Protein AF-A0A0F8VZY8-F1 (afdb_monomer)

Nearest PDB structures (foldseek):
  9fvt-assembly1_D  TM=8.545E-01  e=1.189E-04  Ochrovirga pacifica
  7all-assembly1_AAA  TM=6.721E-01  e=5.198E-04  Bacteroides thetaiotaomicron VPI-5482
  7oza-assembly1_AAA  TM=7.646E-01  e=5.715E-03  Bacteroides thetaiotaomicron VPI-5482
  2j04-assembly2_C  TM=8.099E-01  e=6.909E-01  Saccharomyces cerevisiae
  2xvg-assembly1_A  TM=8.040E-01  e=1.634E+00  Cellvibrio japonicus

Solvent-accessible surface area (backbone atoms only — not comparable to full-atom values): 7535 Å² total; per-residue (Å²): 115,84,80,93,75,83,91,83,86,85,88,60,88,95,62,81,77,78,78,89,67,82,48,60,82,60,80,62,18,51,61,44,29,51,39,45,76,72,66,70,60,56,89,87,69,78,63,92,38,52,62,46,60,54,32,66,77,68,43,41,68,84,43,79,61,49,76,51,75,55,91,54,35,39,34,42,33,46,93,49,40,37,43,36,37,31,67,79,81,71,44,66,38,28,26,46,46,77,85,35,76,68,57,78,63,71,71,52,76,83,78,80,77,78,76,86,126

Structure (mmCIF, N/CA/C/O backbone):
data_AF-A0A0F8VZY8-F1
#
_entry.id   AF-A0A0F8VZY8-F1
#
loop_
_atom_site.group_PDB
_atom_site.id
_atom_site.type_symbol
_atom_site.label_atom_id
_atom_site.label_alt_id
_atom_site.label_comp_id
_atom_site.label_asym_id
_atom_site.label_entity_id
_atom_site.label_seq_id
_atom_site.pdbx_PDB_ins_code
_atom_site.Cartn_x
_atom_site.Cartn_y
_atom_site.Cartn_z
_atom_site.occupancy
_atom_site.B_iso_or_equiv
_atom_site.auth_seq_id
_atom_site.auth_comp_id
_atom_site.auth_asym_id
_atom_site.auth_atom_id
_atom_site.pdbx_PDB_model_num
ATOM 1 N N . MET A 1 1 ? -0.145 4.146 17.156 1.00 52.69 1 MET A N 1
ATOM 2 C CA . MET A 1 1 ? 0.428 2.900 16.583 1.00 52.69 1 MET A CA 1
ATOM 3 C C . MET A 1 1 ? 1.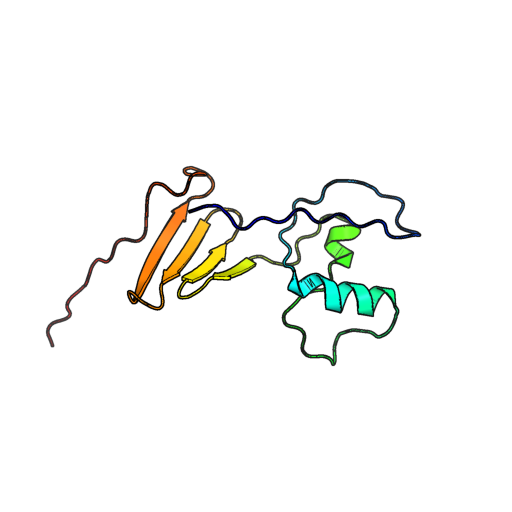390 3.327 15.472 1.00 52.69 1 MET A C 1
ATOM 5 O O . MET A 1 1 ? 1.105 4.325 14.832 1.00 52.69 1 MET A O 1
ATOM 9 N N . LYS A 1 2 ? 2.570 2.720 15.274 1.00 56.97 2 LYS A N 1
ATOM 10 C CA . LYS A 1 2 ? 3.543 3.269 14.300 1.00 56.97 2 LYS A CA 1
ATOM 11 C C . LYS A 1 2 ? 3.121 2.908 12.870 1.00 56.97 2 LYS A C 1
ATOM 13 O O . LYS A 1 2 ? 2.865 1.741 12.593 1.00 56.97 2 LYS A O 1
ATOM 18 N N . GLN A 1 3 ? 3.055 3.892 11.973 1.00 64.25 3 GLN A N 1
ATOM 19 C CA . GLN A 1 3 ? 2.779 3.674 10.550 1.00 64.25 3 GLN A CA 1
ATOM 20 C C . GLN A 1 3 ? 3.768 2.649 9.965 1.00 64.25 3 GLN A C 1
ATOM 22 O O . GLN A 1 3 ? 4.985 2.827 10.068 1.00 64.25 3 GLN A O 1
ATOM 27 N N . ILE A 1 4 ? 3.253 1.585 9.338 1.00 74.69 4 ILE A N 1
ATOM 28 C CA . ILE A 1 4 ? 4.074 0.593 8.635 1.00 74.69 4 ILE A CA 1
ATOM 29 C C . ILE A 1 4 ? 4.486 1.211 7.300 1.00 74.69 4 ILE A C 1
ATOM 31 O O . ILE A 1 4 ? 3.762 1.152 6.309 1.00 74.69 4 ILE A O 1
ATOM 35 N N . LYS A 1 5 ? 5.643 1.871 7.298 1.00 81.38 5 LYS A N 1
ATOM 36 C CA . LYS A 1 5 ? 6.232 2.485 6.111 1.00 81.38 5 LYS A CA 1
ATOM 37 C C . LYS A 1 5 ? 7.654 1.981 5.936 1.00 81.38 5 LYS A C 1
ATOM 39 O O . LYS A 1 5 ? 8.520 2.242 6.769 1.00 81.38 5 LYS A O 1
ATOM 44 N N . CYS A 1 6 ? 7.890 1.279 4.837 1.00 84.62 6 CYS A N 1
ATOM 45 C CA . CYS A 1 6 ? 9.209 0.781 4.476 1.00 84.62 6 CYS A CA 1
ATOM 46 C C . CYS A 1 6 ? 9.865 1.710 3.454 1.00 84.62 6 CYS A C 1
ATOM 48 O O . CYS A 1 6 ? 9.203 2.270 2.580 1.00 84.62 6 CYS A O 1
ATOM 50 N N . HIS A 1 7 ? 11.184 1.859 3.554 1.00 88.69 7 HIS A N 1
ATOM 51 C CA . HIS A 1 7 ? 11.961 2.505 2.506 1.00 88.69 7 HIS A CA 1
ATOM 52 C C . HIS A 1 7 ? 12.217 1.495 1.393 1.00 88.69 7 HIS A C 1
ATOM 54 O O . HIS A 1 7 ? 12.722 0.405 1.648 1.00 88.69 7 HIS A O 1
ATOM 60 N N . TRP A 1 8 ? 11.902 1.879 0.162 1.00 91.12 8 TRP A N 1
ATOM 61 C CA . TRP A 1 8 ? 12.228 1.106 -1.026 1.00 91.12 8 TRP A CA 1
ATOM 62 C C . TRP A 1 8 ? 13.096 1.953 -1.953 1.00 91.12 8 TRP A C 1
ATOM 64 O O . TRP A 1 8 ? 12.764 3.100 -2.258 1.00 91.12 8 TRP A O 1
ATOM 74 N N . LEU A 1 9 ? 14.235 1.395 -2.364 1.00 92.81 9 LEU A N 1
ATOM 75 C CA . LEU A 1 9 ? 15.152 2.003 -3.317 1.00 92.81 9 LEU A CA 1
ATOM 76 C C . LEU A 1 9 ? 15.442 0.990 -4.421 1.00 92.81 9 LEU A C 1
ATOM 78 O O . LEU A 1 9 ? 15.784 -0.157 -4.146 1.00 92.81 9 LEU A O 1
ATOM 82 N N . SER A 1 10 ? 15.344 1.434 -5.670 1.00 90.56 10 SER A N 1
ATOM 83 C CA . SER A 1 10 ? 15.641 0.620 -6.846 1.00 90.56 10 SER A CA 1
ATOM 84 C C . SER A 1 10 ? 16.571 1.373 -7.789 1.00 90.56 10 SER A C 1
ATOM 86 O O . SER A 1 10 ? 16.343 2.549 -8.079 1.00 90.56 10 SER A O 1
ATOM 88 N N . LYS A 1 11 ? 17.579 0.682 -8.322 1.00 91.31 11 LYS A N 1
ATOM 89 C CA . LYS A 1 11 ? 18.403 1.158 -9.437 1.00 91.31 11 LYS A CA 1
ATOM 90 C C . LYS A 1 11 ? 18.107 0.281 -10.646 1.00 91.31 11 LYS A C 1
ATOM 92 O O . LYS A 1 11 ? 18.397 -0.908 -10.615 1.00 91.31 11 LYS A O 1
ATOM 97 N N . ILE A 1 12 ? 17.534 0.872 -11.690 1.00 90.50 12 ILE A N 1
ATOM 98 C CA . ILE A 1 12 ? 17.111 0.150 -12.893 1.00 90.50 12 ILE A CA 1
ATOM 99 C C . ILE A 1 12 ? 17.940 0.668 -14.075 1.00 90.50 12 ILE A C 1
ATOM 101 O O . ILE A 1 12 ? 17.852 1.858 -14.389 1.00 90.50 12 ILE A O 1
ATOM 105 N N . PRO A 1 13 ? 18.777 -0.176 -14.707 1.00 89.25 13 PRO A N 1
ATOM 106 C CA . PRO A 1 13 ? 19.507 0.198 -15.915 1.00 89.25 13 PRO A CA 1
ATOM 107 C C . PRO A 1 13 ? 18.559 0.672 -17.024 1.00 89.25 13 PRO A C 1
ATOM 109 O O . PRO A 1 13 ? 17.473 0.125 -17.190 1.00 89.25 13 PRO A O 1
ATOM 112 N N . GLY A 1 14 ? 18.955 1.705 -17.769 1.00 87.12 14 GLY A N 1
ATOM 113 C CA . GLY A 1 14 ? 18.128 2.296 -18.829 1.00 87.12 14 GLY A CA 1
ATOM 114 C C . GLY A 1 14 ? 17.054 3.281 -18.348 1.00 87.12 14 GLY A C 1
ATOM 115 O O . GLY A 1 14 ? 16.400 3.909 -19.173 1.00 87.12 14 GLY A O 1
ATOM 116 N N . ILE A 1 15 ? 16.885 3.475 -17.034 1.00 87.38 15 ILE A N 1
ATOM 117 C CA . ILE A 1 15 ? 16.025 4.532 -16.484 1.00 87.38 15 ILE A CA 1
ATOM 118 C C . ILE A 1 15 ? 16.903 5.668 -15.973 1.00 87.38 15 ILE A C 1
ATOM 120 O O . ILE A 1 15 ? 17.459 5.614 -14.875 1.00 87.38 15 ILE A O 1
ATOM 124 N N . GLU A 1 16 ? 17.019 6.721 -16.778 1.00 79.69 16 GLU A N 1
ATOM 125 C CA . GLU A 1 16 ? 17.888 7.859 -16.461 1.00 79.69 16 GLU A CA 1
ATOM 126 C C . GLU A 1 16 ? 17.289 8.786 -15.397 1.00 79.69 16 GLU A C 1
ATOM 128 O O . GLU A 1 16 ? 18.010 9.386 -14.594 1.00 79.69 16 GLU A O 1
ATOM 133 N N . LYS A 1 17 ? 15.954 8.871 -15.341 1.00 80.69 17 LYS A N 1
ATOM 134 C CA . LYS A 1 17 ? 15.247 9.779 -14.435 1.00 80.69 17 LYS A CA 1
ATOM 135 C C . LYS A 1 17 ? 15.257 9.267 -12.996 1.00 80.69 17 LYS A C 1
ATOM 137 O O . LYS A 1 17 ? 14.351 8.566 -12.538 1.00 80.69 17 LYS A O 1
ATOM 142 N N . ARG A 1 18 ? 16.266 9.702 -12.250 1.00 86.50 18 ARG A N 1
ATOM 143 C CA . ARG A 1 18 ? 16.344 9.534 -10.795 1.00 86.50 18 ARG A CA 1
ATOM 144 C C . ARG A 1 18 ? 15.324 10.428 -10.089 1.00 86.50 18 ARG A C 1
ATOM 146 O O . ARG A 1 18 ? 14.898 11.454 -10.611 1.00 86.50 18 ARG A O 1
ATOM 153 N N . GLY A 1 19 ? 14.937 10.044 -8.879 1.00 90.62 19 GLY A N 1
ATOM 154 C CA . GLY A 1 19 ? 14.159 10.906 -7.995 1.00 90.62 19 GLY A CA 1
ATOM 155 C C . GLY A 1 19 ? 13.309 10.131 -7.004 1.00 90.62 19 GLY A C 1
ATOM 156 O O . GLY A 1 19 ? 13.119 8.924 -7.1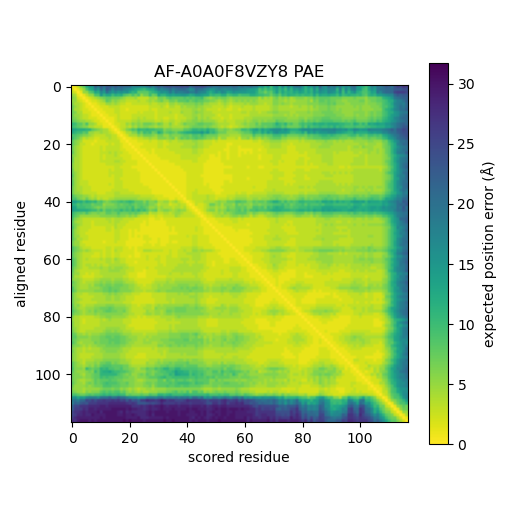30 1.00 90.62 19 GLY A O 1
ATOM 157 N N . LYS A 1 20 ? 12.776 10.859 -6.025 1.00 93.88 20 LYS A N 1
ATOM 158 C CA . LYS A 1 20 ? 11.786 10.331 -5.089 1.00 93.88 20 LYS A CA 1
ATOM 159 C C . LYS A 1 20 ? 10.440 10.175 -5.798 1.00 93.88 20 LYS A C 1
ATOM 161 O O . LYS A 1 20 ? 10.127 10.940 -6.711 1.00 93.88 20 LYS A O 1
ATOM 166 N N . ARG A 1 21 ? 9.672 9.176 -5.377 1.00 93.56 21 ARG A N 1
ATOM 167 C CA . ARG A 1 21 ? 8.285 8.956 -5.784 1.00 93.56 21 ARG A CA 1
ATOM 168 C C . ARG A 1 21 ? 7.386 9.124 -4.566 1.00 93.56 21 ARG A C 1
ATOM 170 O O . ARG A 1 21 ? 7.794 8.763 -3.456 1.00 93.56 21 ARG A O 1
ATOM 177 N N . LYS A 1 22 ? 6.240 9.770 -4.756 1.00 93.12 22 LYS A N 1
ATOM 178 C CA . LYS A 1 22 ? 5.231 10.007 -3.717 1.00 93.12 22 LYS A CA 1
ATOM 179 C C . LYS A 1 22 ? 4.054 9.045 -3.833 1.00 93.12 22 LYS A C 1
ATOM 181 O O . LYS A 1 22 ? 3.359 8.879 -2.835 1.00 93.12 22 LYS A O 1
ATOM 186 N N . ALA A 1 23 ? 3.853 8.430 -5.002 1.00 93.69 23 ALA A N 1
ATOM 187 C CA . ALA A 1 23 ? 2.772 7.478 -5.216 1.00 93.69 23 ALA A CA 1
ATOM 188 C C . ALA A 1 23 ? 2.789 6.350 -4.174 1.00 93.69 23 ALA A C 1
ATOM 190 O O . ALA A 1 23 ? 3.849 5.871 -3.756 1.00 93.69 23 ALA A O 1
ATOM 191 N N . TRP A 1 24 ? 1.595 5.922 -3.777 1.00 93.25 24 TRP A N 1
ATOM 192 C CA . TRP A 1 24 ? 1.408 4.837 -2.829 1.00 93.25 24 TRP A CA 1
ATOM 193 C C . TRP A 1 24 ? 1.679 3.485 -3.492 1.00 93.25 24 TRP A C 1
ATOM 195 O O . TRP A 1 24 ? 1.168 3.185 -4.572 1.00 93.25 24 TRP A O 1
ATOM 205 N N . VAL A 1 25 ? 2.507 2.676 -2.835 1.00 95.00 25 VAL A N 1
ATOM 206 C CA . VAL A 1 25 ? 2.972 1.374 -3.326 1.00 95.00 25 VAL A CA 1
ATOM 207 C C . VAL A 1 25 ? 2.977 0.365 -2.185 1.00 95.00 25 VAL A C 1
ATOM 209 O O . VAL A 1 25 ? 3.081 0.740 -1.013 1.00 95.00 25 VAL A O 1
ATOM 212 N N . GLN A 1 26 ? 2.893 -0.913 -2.526 1.00 95.12 26 GLN A N 1
ATOM 213 C CA . GLN A 1 26 ? 2.910 -2.030 -1.590 1.00 95.12 26 GLN A CA 1
ATOM 214 C C . GLN A 1 26 ? 4.054 -2.994 -1.920 1.00 95.12 26 GLN A C 1
ATOM 216 O O . GLN A 1 26 ? 4.569 -3.045 -3.034 1.00 95.12 26 GLN A O 1
ATOM 221 N N . ASN A 1 27 ? 4.458 -3.804 -0.945 1.00 94.44 27 ASN A N 1
ATOM 222 C CA . ASN A 1 27 ? 5.465 -4.850 -1.142 1.00 94.44 27 ASN A CA 1
ATOM 223 C C . ASN A 1 27 ? 5.054 -5.869 -2.223 1.00 94.44 27 ASN A C 1
ATOM 225 O O . ASN A 1 27 ? 5.908 -6.352 -2.964 1.00 94.44 27 ASN A O 1
ATOM 229 N N . ILE A 1 28 ? 3.755 -6.161 -2.338 1.00 95.44 28 ILE A N 1
ATOM 230 C CA . ILE A 1 28 ? 3.205 -7.089 -3.338 1.00 95.44 28 ILE A CA 1
ATOM 231 C C . ILE A 1 28 ? 3.342 -6.581 -4.782 1.00 95.44 28 ILE A C 1
ATOM 233 O O . ILE A 1 28 ? 3.286 -7.379 -5.712 1.00 95.44 28 ILE A O 1
ATOM 237 N N . ASP A 1 29 ? 3.592 -5.285 -4.980 1.00 96.19 29 ASP A N 1
ATOM 238 C CA . ASP A 1 29 ? 3.776 -4.679 -6.303 1.00 96.19 29 ASP A CA 1
ATOM 239 C C . ASP A 1 29 ? 5.152 -5.015 -6.919 1.00 96.19 29 ASP A C 1
ATOM 241 O O . ASP A 1 29 ? 5.372 -4.865 -8.124 1.00 96.19 29 ASP A O 1
ATOM 245 N N . ILE A 1 30 ? 6.107 -5.492 -6.110 1.00 95.38 30 ILE A N 1
ATOM 246 C CA . ILE A 1 30 ? 7.484 -5.764 -6.553 1.00 95.38 30 ILE A CA 1
ATOM 247 C C . ILE A 1 30 ? 7.521 -6.907 -7.573 1.00 95.38 30 ILE A C 1
ATOM 249 O O . ILE A 1 30 ? 8.142 -6.770 -8.626 1.00 95.38 30 ILE A O 1
ATOM 253 N N . VAL A 1 31 ? 6.848 -8.024 -7.287 1.00 96.12 31 VAL A N 1
ATOM 254 C CA . VAL A 1 31 ? 6.867 -9.223 -8.145 1.00 96.12 31 VAL A CA 1
ATOM 255 C C . VAL A 1 31 ? 6.311 -8.952 -9.551 1.00 96.12 31 VAL A C 1
ATOM 257 O O . VAL A 1 31 ? 7.052 -9.188 -10.510 1.00 96.12 31 VAL A O 1
ATOM 260 N N . PRO A 1 32 ? 5.084 -8.413 -9.732 1.00 96.94 32 PRO A N 1
ATOM 261 C CA . PRO A 1 32 ? 4.581 -8.101 -11.070 1.00 96.94 32 PRO A CA 1
ATOM 262 C C . PRO A 1 32 ? 5.471 -7.079 -11.792 1.00 96.94 32 PRO A C 1
ATOM 264 O O . PRO A 1 32 ? 5.681 -7.180 -12.997 1.00 96.94 32 PRO A O 1
ATOM 267 N N . THR A 1 33 ? 6.069 -6.129 -11.073 1.00 95.31 33 THR A N 1
ATOM 268 C CA . THR A 1 33 ? 7.010 -5.172 -11.675 1.00 95.31 33 THR A CA 1
ATOM 269 C C . THR A 1 33 ? 8.255 -5.858 -12.238 1.00 95.31 33 THR A C 1
ATOM 271 O O . THR A 1 33 ? 8.663 -5.563 -13.361 1.00 95.31 33 THR A O 1
ATOM 274 N N . LEU A 1 34 ? 8.871 -6.767 -11.476 1.00 95.25 34 LEU A N 1
ATOM 275 C CA . LEU A 1 34 ? 10.079 -7.474 -11.909 1.00 95.25 34 LEU A CA 1
ATOM 276 C C . LEU A 1 34 ? 9.810 -8.351 -13.133 1.00 95.25 34 LEU A C 1
ATOM 278 O O . LEU A 1 34 ? 10.566 -8.287 -14.100 1.00 95.25 34 LEU A O 1
ATOM 282 N N . LEU A 1 35 ? 8.719 -9.120 -13.119 1.00 95.19 35 LEU A N 1
ATOM 283 C CA . LEU A 1 35 ? 8.348 -9.978 -14.248 1.00 95.19 35 LEU A CA 1
ATOM 284 C C . LEU A 1 35 ? 8.091 -9.176 -15.526 1.00 95.19 35 LEU A C 1
ATOM 286 O O . LEU A 1 35 ? 8.486 -9.604 -16.611 1.00 95.19 35 LEU A O 1
ATOM 290 N N . ASP A 1 36 ? 7.486 -7.995 -15.404 1.00 93.62 36 ASP A N 1
ATOM 291 C CA . ASP A 1 36 ? 7.262 -7.117 -16.547 1.00 93.62 36 ASP A CA 1
ATOM 292 C C . ASP A 1 36 ? 8.567 -6.519 -17.102 1.00 93.62 36 ASP A C 1
ATOM 294 O O . ASP A 1 36 ? 8.741 -6.449 -18.317 1.00 93.62 36 ASP A O 1
ATOM 298 N N . TYR A 1 37 ? 9.536 -6.154 -16.250 1.00 92.75 37 TYR A N 1
ATOM 299 C CA . TYR A 1 37 ? 10.873 -5.758 -16.724 1.00 92.75 37 TYR A CA 1
ATOM 300 C C . TYR A 1 37 ? 11.629 -6.898 -17.415 1.00 92.75 37 TYR A C 1
ATOM 302 O O . TYR A 1 37 ? 12.422 -6.628 -18.314 1.00 92.75 37 TYR A O 1
ATOM 310 N N . LEU A 1 38 ? 11.380 -8.146 -17.015 1.00 93.38 38 LEU A N 1
ATOM 311 C CA . LEU A 1 38 ? 11.977 -9.337 -17.624 1.00 93.38 38 LEU A CA 1
ATOM 312 C C . LEU A 1 38 ? 11.260 -9.793 -18.908 1.00 93.38 38 LEU A C 1
ATOM 314 O O . LEU A 1 38 ? 11.745 -10.697 -19.580 1.00 93.38 38 LEU A O 1
ATOM 318 N N . GLY A 1 39 ? 10.131 -9.173 -19.267 1.00 93.50 39 GLY A N 1
ATOM 319 C CA . GLY A 1 39 ? 9.406 -9.463 -20.507 1.00 93.50 39 GLY A CA 1
ATOM 320 C C . GLY A 1 39 ? 8.442 -10.651 -20.441 1.00 93.50 39 GLY A C 1
ATOM 321 O O . GLY A 1 39 ? 7.940 -11.068 -21.481 1.00 93.50 39 GLY A O 1
ATOM 322 N N . PHE A 1 40 ? 8.135 -11.181 -19.252 1.00 90.94 40 PHE A N 1
ATOM 323 C CA . PHE A 1 40 ? 7.203 -12.313 -19.111 1.00 90.94 40 PHE A CA 1
ATOM 324 C C . PHE A 1 40 ? 5.729 -11.925 -19.306 1.00 90.94 40 PHE A C 1
ATOM 326 O O . PHE A 1 40 ? 4.890 -12.792 -19.545 1.00 90.94 40 PHE A O 1
ATOM 333 N N . GLY A 1 41 ? 5.401 -10.629 -19.223 1.00 85.25 41 GLY A N 1
ATOM 334 C CA . GLY A 1 41 ? 4.019 -10.152 -19.154 1.00 85.25 41 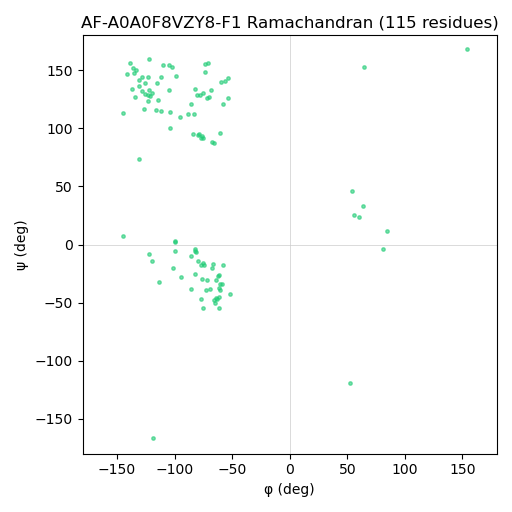GLY A CA 1
ATOM 335 C C . GLY A 1 41 ? 3.320 -10.611 -17.864 1.00 85.25 41 GLY A C 1
ATOM 336 O O . GLY A 1 41 ? 3.679 -11.613 -17.261 1.00 85.25 41 GLY A O 1
ATOM 337 N N . ILE A 1 42 ? 2.321 -9.862 -17.389 1.00 89.38 42 ILE A N 1
ATOM 338 C CA . ILE A 1 42 ? 1.744 -10.106 -16.045 1.00 89.38 42 ILE A CA 1
ATOM 339 C C . ILE A 1 42 ? 0.243 -10.400 -16.015 1.00 89.38 42 ILE A C 1
ATOM 341 O O . ILE A 1 42 ? -0.282 -10.783 -14.974 1.00 89.38 42 ILE A O 1
ATOM 345 N N . LYS A 1 43 ? -0.464 -10.249 -17.143 1.00 85.19 43 LYS A N 1
ATOM 346 C CA . LYS A 1 43 ? -1.939 -10.292 -17.183 1.00 85.19 43 LYS A CA 1
ATOM 347 C C . LYS A 1 43 ? -2.546 -11.634 -16.753 1.00 85.19 43 LYS A C 1
ATOM 349 O O . LYS A 1 43 ? -3.660 -11.642 -16.250 1.00 85.19 43 LYS A O 1
ATOM 354 N N . ASN A 1 44 ? -1.822 -12.740 -16.917 1.00 85.75 44 ASN A N 1
ATOM 355 C CA . ASN A 1 44 ? -2.369 -14.090 -16.734 1.00 85.75 44 ASN A CA 1
ATOM 356 C C . ASN A 1 44 ? -2.036 -14.721 -15.372 1.00 85.75 44 ASN A C 1
ATOM 358 O O . ASN A 1 44 ? -2.384 -15.873 -15.140 1.00 85.75 44 ASN A O 1
ATOM 362 N N . TYR A 1 45 ? -1.356 -13.995 -14.482 1.00 89.19 45 TYR A N 1
ATOM 363 C CA . TYR A 1 45 ? -0.836 -14.553 -13.228 1.00 89.19 45 TYR A CA 1
ATOM 364 C C . TYR A 1 45 ? -1.704 -14.256 -11.996 1.00 89.19 45 TYR A C 1
ATOM 366 O O . TYR A 1 45 ? -1.404 -14.762 -10.921 1.00 89.19 45 TYR A O 1
ATOM 374 N N . GLY A 1 46 ? -2.764 -13.449 -12.132 1.00 92.75 46 GLY A N 1
ATOM 375 C CA . GLY A 1 46 ? -3.695 -13.172 -11.031 1.00 92.75 46 GLY A CA 1
ATOM 376 C C . GLY A 1 46 ? -3.063 -12.444 -9.838 1.00 92.75 46 GLY A C 1
ATOM 377 O O . GLY A 1 46 ? -3.443 -12.699 -8.703 1.00 92.75 46 GLY A O 1
ATOM 378 N N . PHE A 1 47 ? -2.075 -11.574 -10.072 1.00 95.12 47 PHE A N 1
ATOM 379 C CA . PHE A 1 47 ? -1.460 -10.790 -9.000 1.00 95.12 47 PHE A CA 1
ATOM 380 C C . PHE A 1 47 ? -2.432 -9.747 -8.435 1.00 95.12 47 PHE A C 1
ATOM 382 O O . PHE A 1 47 ? -3.000 -8.962 -9.192 1.00 95.12 47 PHE A O 1
ATOM 389 N N . ASP A 1 48 ? -2.524 -9.673 -7.105 1.00 94.38 48 ASP A N 1
ATOM 390 C CA . ASP A 1 48 ? -3.192 -8.562 -6.409 1.00 94.38 48 ASP A CA 1
ATOM 391 C C . ASP A 1 48 ? -2.376 -7.260 -6.494 1.00 94.38 48 ASP A C 1
ATOM 393 O O . ASP A 1 48 ? -2.922 -6.157 -6.489 1.00 94.38 48 ASP A O 1
ATOM 397 N N . GLY A 1 49 ? -1.047 -7.393 -6.570 1.00 94.81 49 GLY A N 1
ATOM 398 C CA . GLY A 1 49 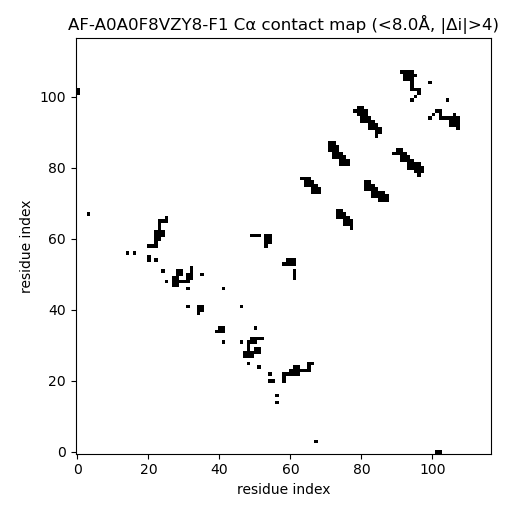? -0.126 -6.276 -6.747 1.00 94.81 49 GLY A CA 1
ATOM 399 C C . GLY A 1 49 ? -0.150 -5.717 -8.168 1.00 94.81 49 GLY A C 1
ATOM 400 O O . GLY A 1 49 ? -0.451 -6.412 -9.142 1.00 94.81 49 GLY A O 1
ATOM 401 N N . LYS A 1 50 ? 0.230 -4.449 -8.306 1.00 95.56 50 LYS A N 1
ATOM 402 C CA . LYS A 1 50 ? 0.251 -3.725 -9.579 1.00 95.56 50 LYS A CA 1
ATOM 403 C C . LYS A 1 50 ? 1.671 -3.438 -10.043 1.00 95.56 50 LYS A C 1
ATOM 405 O O . LYS A 1 50 ? 2.614 -3.335 -9.270 1.00 95.56 50 LYS A O 1
ATOM 410 N N . ASN A 1 51 ? 1.822 -3.278 -11.351 1.00 95.62 51 ASN A N 1
ATOM 411 C CA . ASN A 1 51 ? 3.101 -2.933 -11.953 1.00 95.62 51 ASN A CA 1
ATOM 412 C C . ASN A 1 51 ? 3.498 -1.484 -11.623 1.00 95.62 51 ASN A C 1
ATOM 414 O O . ASN A 1 51 ? 2.756 -0.546 -11.914 1.00 95.62 51 ASN A O 1
ATOM 418 N N . LEU A 1 52 ? 4.702 -1.300 -11.082 1.00 96.00 52 LEU A N 1
ATOM 419 C CA . LEU A 1 52 ? 5.252 -0.022 -10.633 1.00 96.00 52 LEU A CA 1
ATOM 420 C C . LEU A 1 52 ? 5.864 0.808 -11.760 1.00 96.00 52 LEU A C 1
ATOM 422 O O . LEU A 1 52 ? 6.284 1.936 -11.512 1.00 96.00 52 LEU A O 1
ATOM 426 N N . ARG A 1 53 ? 5.929 0.322 -13.002 1.00 93.81 53 ARG A N 1
ATOM 427 C CA . ARG A 1 53 ? 6.490 1.100 -14.123 1.00 93.81 53 ARG A CA 1
ATOM 428 C C . ARG A 1 53 ? 5.898 2.506 -14.284 1.00 93.81 53 ARG A C 1
ATOM 430 O O . ARG A 1 53 ? 6.694 3.428 -14.464 1.00 93.81 53 ARG A O 1
ATOM 437 N N . PRO A 1 54 ? 4.573 2.736 -14.171 1.00 94.62 54 PRO A N 1
ATOM 438 C CA . PRO A 1 54 ? 4.013 4.089 -14.228 1.00 94.62 54 PRO A CA 1
ATOM 439 C C . PRO A 1 54 ? 4.545 5.000 -13.109 1.00 94.62 54 PRO A C 1
ATOM 441 O O . PRO A 1 54 ? 4.883 6.163 -13.364 1.00 94.62 54 PRO A O 1
ATOM 444 N N . VAL A 1 55 ? 4.701 4.450 -11.898 1.00 95.38 55 VAL A N 1
ATOM 445 C CA . VAL A 1 55 ? 5.291 5.138 -10.739 1.00 95.38 55 VAL A CA 1
ATOM 446 C C . VAL A 1 55 ? 6.764 5.445 -11.008 1.00 95.38 55 VAL A C 1
ATOM 448 O O . VAL A 1 55 ? 7.205 6.586 -10.889 1.00 95.38 55 VAL A O 1
ATOM 451 N N . ILE A 1 56 ? 7.540 4.454 -11.441 1.00 93.81 56 ILE A N 1
ATOM 452 C CA . ILE A 1 56 ? 8.975 4.601 -11.705 1.00 93.81 56 ILE A CA 1
ATOM 453 C C . ILE A 1 56 ? 9.217 5.646 -12.802 1.00 93.81 56 ILE A C 1
ATOM 455 O O . ILE A 1 56 ? 10.060 6.523 -12.623 1.00 93.81 56 ILE A O 1
ATOM 459 N N . ALA A 1 57 ? 8.457 5.618 -13.897 1.00 91.38 57 ALA A N 1
ATOM 460 C CA . ALA A 1 57 ? 8.645 6.531 -15.023 1.00 91.38 57 ALA A CA 1
ATOM 461 C C . ALA A 1 57 ? 8.188 7.971 -14.724 1.00 91.38 57 ALA A C 1
ATO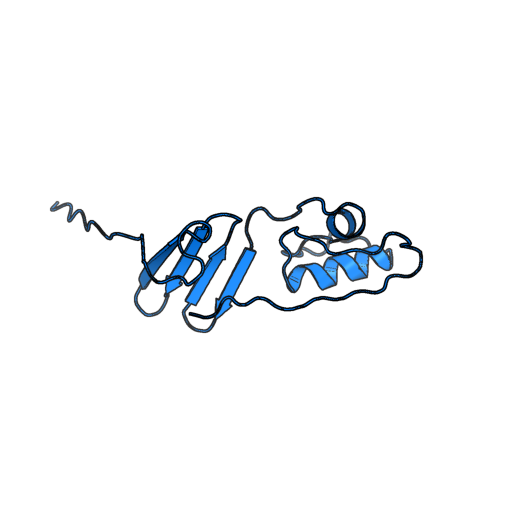M 463 O O . ALA A 1 57 ? 8.846 8.931 -15.133 1.00 91.38 57 ALA A O 1
ATOM 464 N N . SER A 1 58 ? 7.069 8.135 -14.010 1.00 92.25 58 SER A N 1
ATOM 465 C CA . SER A 1 58 ? 6.358 9.425 -13.961 1.00 92.25 58 SER A CA 1
ATOM 466 C C . SER A 1 58 ? 5.702 9.780 -12.626 1.00 92.25 58 SER A C 1
ATOM 468 O O . SER A 1 58 ? 5.010 10.787 -12.560 1.00 92.25 58 SER A O 1
ATOM 470 N N . ASP A 1 59 ? 5.924 8.998 -11.566 1.00 94.31 59 ASP A N 1
ATOM 471 C CA . ASP A 1 59 ? 5.228 9.131 -10.271 1.00 94.31 59 ASP A CA 1
ATOM 472 C C . ASP A 1 59 ? 3.698 9.052 -10.389 1.00 94.31 59 ASP A C 1
ATOM 474 O O . ASP A 1 59 ? 2.960 9.584 -9.565 1.00 94.31 59 ASP A O 1
ATOM 478 N N . LYS A 1 60 ? 3.209 8.381 -11.438 1.00 95.44 60 LYS A N 1
ATOM 479 C CA . LYS A 1 60 ? 1.780 8.185 -11.658 1.00 95.44 60 LYS A CA 1
ATOM 480 C C . LYS A 1 60 ? 1.244 7.192 -10.632 1.00 95.44 60 LYS A C 1
ATOM 482 O O . LYS A 1 60 ? 1.755 6.076 -10.555 1.00 95.44 60 LYS A O 1
ATOM 487 N N . SER A 1 61 ? 0.198 7.585 -9.904 1.00 94.75 61 SER A N 1
ATOM 488 C CA . SER A 1 61 ? -0.470 6.697 -8.953 1.00 94.75 61 SER A CA 1
ATOM 489 C C . SER A 1 61 ? -1.026 5.453 -9.645 1.00 94.75 61 SER A C 1
ATOM 491 O O . SER A 1 61 ? -1.558 5.521 -10.757 1.00 94.75 61 SER A O 1
ATOM 493 N N . ILE A 1 62 ? -0.886 4.315 -8.971 1.00 95.50 62 ILE A N 1
ATOM 494 C CA . ILE A 1 62 ? -1.458 3.028 -9.380 1.00 95.50 62 ILE A CA 1
ATOM 495 C C . ILE A 1 62 ? -2.432 2.478 -8.333 1.00 95.50 62 ILE A C 1
ATOM 497 O O . ILE A 1 62 ? -3.190 1.561 -8.640 1.00 95.50 62 ILE A O 1
ATOM 501 N N . ASN A 1 63 ? -2.430 3.036 -7.121 1.00 94.06 63 ASN A N 1
ATOM 502 C CA . ASN A 1 63 ? -3.232 2.603 -5.986 1.00 94.06 63 ASN A CA 1
ATOM 503 C C . ASN A 1 63 ? -3.869 3.821 -5.319 1.00 94.06 63 ASN A C 1
ATOM 505 O O . ASN A 1 63 ? -3.160 4.746 -4.930 1.00 94.06 63 ASN A O 1
ATOM 509 N N . ASP 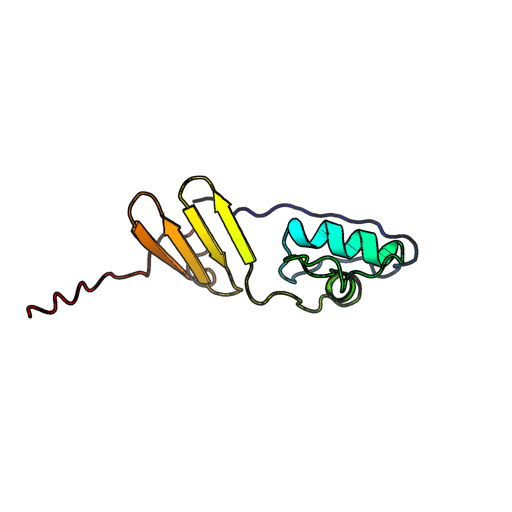A 1 64 ? -5.188 3.786 -5.147 1.00 92.75 64 ASP A N 1
ATOM 510 C CA . ASP A 1 64 ? -5.917 4.783 -4.350 1.00 92.75 64 ASP A CA 1
ATOM 511 C C . ASP A 1 64 ? -5.863 4.447 -2.852 1.00 92.75 64 ASP A C 1
ATOM 513 O O . ASP A 1 64 ? -5.954 5.325 -1.996 1.00 92.75 64 ASP A O 1
ATOM 517 N N . TYR A 1 65 ? -5.673 3.159 -2.549 1.00 93.88 65 TYR A N 1
ATOM 518 C CA . TYR A 1 65 ? -5.610 2.607 -1.205 1.00 93.88 65 TYR A CA 1
ATOM 519 C C . TYR A 1 65 ? -4.447 1.629 -1.075 1.00 93.88 65 TYR A C 1
ATOM 521 O O . TYR A 1 65 ? -4.130 0.910 -2.024 1.00 93.88 65 TYR A O 1
ATOM 529 N N . VAL A 1 66 ? -3.856 1.555 0.117 1.00 94.19 66 VAL A N 1
ATOM 530 C CA . VAL A 1 66 ? -2.893 0.507 0.479 1.00 94.19 66 VAL A CA 1
ATOM 531 C C . VAL A 1 66 ? -3.340 -0.240 1.714 1.00 94.19 66 VAL A C 1
ATOM 533 O O . VAL A 1 66 ? -3.857 0.348 2.663 1.00 94.19 66 VAL A O 1
ATOM 536 N N . PHE A 1 67 ? -3.055 -1.534 1.728 1.00 94.56 67 PHE A N 1
ATOM 537 C CA . PHE A 1 67 ? -3.490 -2.440 2.777 1.00 94.56 67 PHE A CA 1
ATOM 538 C C . PHE A 1 67 ? -2.307 -2.925 3.606 1.00 94.56 67 PHE A C 1
ATOM 540 O O . PHE A 1 67 ? -1.216 -3.164 3.079 1.00 94.56 67 PHE A O 1
ATOM 547 N N . SER A 1 68 ? -2.530 -3.105 4.906 1.00 93.00 68 SER A N 1
ATOM 548 C CA . SER A 1 68 ? -1.583 -3.806 5.768 1.00 93.00 68 SER A CA 1
ATOM 549 C C . SER A 1 68 ? -2.297 -4.677 6.793 1.00 93.00 68 SER A C 1
ATOM 551 O O . SER A 1 68 ? -3.404 -4.372 7.244 1.00 93.00 68 SER A O 1
ATOM 553 N N . LEU A 1 69 ? -1.661 -5.798 7.116 1.00 92.44 69 LEU A N 1
ATOM 554 C CA . LEU A 1 69 ? -2.169 -6.802 8.035 1.00 92.44 69 LEU A CA 1
ATOM 555 C C . LEU A 1 69 ? -1.112 -7.029 9.114 1.00 92.44 69 LEU A C 1
ATOM 557 O O . LEU A 1 69 ? 0.053 -7.265 8.792 1.00 92.44 69 LEU A O 1
ATOM 561 N N . GLN A 1 70 ? -1.519 -6.970 10.378 1.00 90.94 70 GLN A N 1
ATOM 562 C CA . GLN A 1 70 ? -0.657 -7.273 11.515 1.00 90.94 70 GLN A CA 1
ATOM 563 C C . GLN A 1 70 ? -1.494 -7.945 12.601 1.00 90.94 70 GLN A C 1
ATOM 565 O O . GLN A 1 70 ? -2.367 -7.308 13.179 1.00 90.94 70 GLN A O 1
ATOM 570 N N . ASP A 1 71 ? -1.224 -9.222 12.871 1.00 93.81 71 ASP A N 1
ATOM 571 C CA . ASP A 1 71 ? -1.983 -10.030 13.834 1.00 93.81 71 ASP A CA 1
ATOM 572 C C . ASP A 1 71 ? -3.506 -9.983 13.561 1.00 93.81 71 ASP A C 1
ATOM 574 O O . ASP A 1 71 ? -3.944 -10.332 12.455 1.00 93.81 71 ASP A O 1
ATOM 578 N N . THR A 1 72 ? -4.323 -9.503 14.502 1.00 94.75 72 THR A N 1
ATOM 579 C CA . THR A 1 72 ? -5.772 -9.318 14.324 1.00 94.75 72 THR A CA 1
ATOM 580 C C . THR A 1 72 ? -6.132 -8.05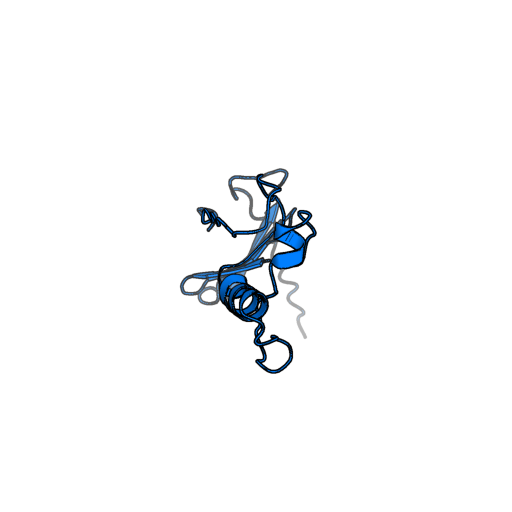5 13.546 1.00 94.75 72 THR A C 1
ATOM 582 O O . THR A 1 72 ? -7.260 -7.931 13.065 1.00 94.75 72 THR A O 1
ATOM 585 N N . LEU A 1 73 ? -5.190 -7.129 13.373 1.00 94.31 73 LEU A N 1
ATOM 586 C CA . LEU A 1 73 ? -5.430 -5.836 12.750 1.00 94.31 73 LEU A CA 1
ATOM 587 C C . LEU A 1 73 ? -5.401 -5.946 11.226 1.00 94.31 73 LEU A C 1
ATOM 589 O O . LEU A 1 73 ? -4.504 -6.541 10.615 1.00 94.31 73 LEU A O 1
ATOM 593 N N . ARG A 1 74 ? -6.395 -5.334 10.596 1.00 95.25 74 ARG A N 1
ATOM 594 C CA . ARG A 1 74 ? -6.475 -5.075 9.160 1.00 95.25 74 ARG A CA 1
ATOM 595 C C . ARG A 1 74 ? -6.557 -3.575 8.991 1.00 95.25 74 ARG A C 1
ATOM 597 O O . ARG A 1 74 ? -7.365 -2.942 9.657 1.00 95.25 74 ARG A O 1
ATOM 604 N N . SER A 1 75 ? -5.740 -2.993 8.129 1.00 94.75 75 SER A N 1
ATOM 605 C CA . SER A 1 75 ? -5.839 -1.563 7.858 1.00 94.75 75 SER A CA 1
ATOM 606 C C . SER A 1 75 ? -5.805 -1.259 6.379 1.00 94.75 75 SER A C 1
ATOM 608 O O . SER A 1 75 ? -5.178 -1.977 5.596 1.00 94.75 75 SER A O 1
ATOM 610 N N . THR A 1 76 ? -6.470 -0.168 6.029 1.00 95.19 76 THR A N 1
ATOM 611 C CA . THR A 1 76 ? -6.367 0.473 4.728 1.00 95.19 76 THR A CA 1
ATOM 612 C C . THR A 1 76 ? -6.060 1.951 4.921 1.00 95.19 76 THR A C 1
ATOM 614 O O . THR A 1 76 ? -6.512 2.568 5.888 1.00 95.19 76 THR A O 1
ATOM 617 N N . ASN A 1 77 ? -5.251 2.508 4.028 1.00 93.12 77 ASN A N 1
ATOM 618 C CA . ASN A 1 77 ? -4.865 3.912 4.050 1.00 93.12 77 ASN A CA 1
ATOM 619 C C . ASN A 1 77 ? -5.069 4.508 2.666 1.00 93.12 77 ASN A C 1
ATOM 621 O O . ASN A 1 77 ? -4.727 3.863 1.674 1.00 93.12 77 ASN A O 1
ATOM 625 N N . ASN A 1 78 ? -5.539 5.746 2.621 1.00 90.94 78 ASN A N 1
ATOM 626 C CA . ASN A 1 78 ? -5.382 6.617 1.461 1.00 90.94 78 ASN A CA 1
ATOM 627 C C . ASN A 1 78 ? -4.567 7.857 1.864 1.00 90.94 78 ASN A C 1
ATOM 629 O O . ASN A 1 78 ? -3.935 7.884 2.922 1.00 90.94 78 ASN A O 1
ATOM 633 N N . GLU A 1 79 ? -4.560 8.888 1.021 1.00 87.38 79 GLU A N 1
ATOM 634 C CA . GLU A 1 79 ? -3.820 10.125 1.296 1.00 87.38 79 GLU A CA 1
ATOM 635 C C . GLU A 1 79 ? -4.279 10.860 2.561 1.00 87.38 79 GLU A C 1
ATOM 637 O O . GLU A 1 79 ? -3.485 11.583 3.156 1.00 87.38 79 GLU A O 1
ATOM 642 N N . GLN A 1 80 ? -5.535 10.684 2.968 1.00 90.94 80 GLN A N 1
ATOM 643 C CA . GLN A 1 80 ? -6.176 11.509 3.990 1.00 90.94 80 GLN A CA 1
ATOM 644 C C . GLN A 1 80 ? -6.506 10.738 5.262 1.00 90.94 80 GLN A C 1
ATOM 646 O O . GLN A 1 80 ? -6.485 11.311 6.341 1.00 90.94 80 GLN A O 1
ATOM 651 N N . HIS A 1 81 ? -6.820 9.453 5.151 1.00 93.00 81 HIS A N 1
ATOM 652 C CA . HIS A 1 81 ? -7.396 8.680 6.234 1.00 93.00 81 HIS A CA 1
ATOM 653 C C . HIS A 1 81 ? -6.748 7.312 6.352 1.00 93.00 81 HIS A C 1
ATOM 655 O O . HIS A 1 81 ? -6.318 6.695 5.369 1.00 93.00 81 HIS A O 1
ATOM 661 N N . LYS A 1 82 ? -6.763 6.810 7.580 1.00 93.88 82 LYS A N 1
ATOM 662 C CA . LYS A 1 82 ? -6.423 5.436 7.915 1.00 93.88 82 LYS A CA 1
ATOM 663 C C . LYS A 1 82 ? -7.589 4.795 8.639 1.00 93.88 82 LYS A C 1
ATOM 665 O O . LYS A 1 82 ? -7.997 5.272 9.694 1.00 93.88 82 LYS A O 1
ATOM 670 N N . LEU A 1 83 ? -8.072 3.688 8.092 1.00 94.94 83 LEU A N 1
ATOM 671 C CA . LEU A 1 83 ? -9.052 2.831 8.740 1.00 94.94 83 LEU A CA 1
ATOM 672 C C . LEU A 1 83 ? -8.347 1.576 9.242 1.00 94.94 83 LEU A C 1
ATOM 674 O O . LEU A 1 83 ? -7.595 0.939 8.502 1.00 94.94 83 LEU A O 1
ATOM 678 N N . ILE A 1 84 ? -8.612 1.209 10.488 1.00 94.88 84 ILE A N 1
ATOM 679 C CA . ILE A 1 84 ? -8.156 -0.028 11.110 1.00 94.88 84 ILE A CA 1
ATOM 680 C C . ILE A 1 84 ? -9.388 -0.797 11.573 1.00 94.88 84 ILE A C 1
ATOM 682 O O . ILE A 1 84 ? -10.273 -0.232 12.204 1.00 94.88 84 ILE A O 1
ATOM 686 N N . TYR A 1 85 ? -9.425 -2.085 11.275 1.00 95.56 85 TYR A N 1
ATOM 687 C CA . TYR A 1 85 ? -10.353 -3.050 11.833 1.00 95.56 85 TYR A CA 1
ATOM 688 C C . TYR A 1 85 ? -9.570 -4.058 12.667 1.00 95.56 85 TYR A C 1
ATOM 690 O O . TYR A 1 85 ? -8.640 -4.694 12.163 1.00 95.56 85 TYR A O 1
ATOM 698 N N . ASP A 1 86 ? -9.941 -4.211 13.931 1.00 95.06 86 ASP A N 1
ATOM 699 C CA . ASP A 1 86 ? -9.397 -5.246 14.799 1.00 95.06 86 ASP A CA 1
ATOM 700 C C . ASP A 1 86 ? -10.326 -6.460 14.798 1.00 95.06 86 ASP A C 1
ATOM 702 O O . ASP A 1 86 ? -11.422 -6.432 15.356 1.00 95.06 86 ASP A O 1
ATOM 706 N N . ASN A 1 87 ? -9.879 -7.557 14.188 1.00 93.75 87 ASN A N 1
ATOM 707 C CA . ASN A 1 87 ? -10.660 -8.785 14.112 1.00 93.75 87 ASN A CA 1
ATOM 708 C C . ASN A 1 87 ? -10.852 -9.468 15.480 1.00 93.75 87 ASN A C 1
ATOM 710 O O . ASN A 1 87 ? -11.775 -10.274 15.611 1.00 93.75 87 ASN A O 1
ATOM 714 N N . GLY A 1 88 ? -10.002 -9.166 16.468 1.00 94.31 88 GLY A N 1
ATOM 715 C CA . GLY A 1 88 ? -10.089 -9.696 17.828 1.00 94.31 88 GLY A CA 1
ATOM 716 C C . GLY A 1 88 ? -11.205 -9.022 18.620 1.00 94.31 88 GLY A C 1
ATOM 717 O O . GLY A 1 88 ? -12.106 -9.697 19.109 1.00 94.31 88 GLY A O 1
ATOM 718 N N . SER A 1 89 ? -11.189 -7.688 18.691 1.00 93.38 89 SER A N 1
ATOM 719 C CA . SER A 1 89 ? -12.224 -6.913 19.396 1.00 93.38 89 SER A CA 1
ATOM 720 C C . SER A 1 89 ? -13.463 -6.582 18.557 1.00 93.38 89 SER A C 1
ATOM 722 O O . SER A 1 89 ? -14.448 -6.094 19.107 1.00 93.38 89 SER A O 1
ATOM 724 N N . LYS A 1 90 ? -13.428 -6.830 17.241 1.00 93.88 90 LYS A N 1
ATOM 725 C CA . LYS A 1 90 ? -14.473 -6.469 16.262 1.00 93.88 90 LYS A CA 1
ATOM 726 C C . LYS A 1 90 ? -14.748 -4.964 16.172 1.00 93.88 90 LYS A C 1
ATOM 728 O O . LYS A 1 90 ? -15.821 -4.558 15.730 1.00 93.88 90 LYS A O 1
ATOM 733 N N . LYS A 1 91 ? -13.776 -4.131 16.552 1.00 93.38 91 LYS A N 1
ATOM 734 C CA . LYS A 1 91 ? -13.890 -2.668 16.537 1.00 93.38 91 LYS A CA 1
ATOM 735 C C . LYS A 1 91 ? -13.172 -2.055 15.343 1.00 93.38 91 LYS A C 1
ATOM 737 O O . LYS A 1 91 ? -12.186 -2.595 14.841 1.00 93.38 91 LYS A O 1
ATOM 742 N N . PHE A 1 92 ? -13.660 -0.892 14.932 1.00 94.62 92 PHE A N 1
ATOM 743 C CA . PHE A 1 92 ? -12.993 -0.042 13.958 1.00 94.62 92 PHE A CA 1
ATOM 744 C C . PHE A 1 92 ? -12.341 1.161 14.636 1.00 94.62 92 PHE A C 1
ATOM 746 O O . PHE A 1 92 ? -12.769 1.627 15.697 1.00 94.62 92 PHE A O 1
ATOM 753 N N . SER A 1 93 ? -11.312 1.682 13.984 1.00 94.06 93 SER A N 1
ATOM 754 C CA . SER A 1 93 ? -10.691 2.957 14.308 1.00 94.06 93 SER A CA 1
ATOM 755 C C . SER A 1 93 ? -10.403 3.719 13.025 1.00 94.06 93 SER A C 1
ATOM 757 O O . SER A 1 93 ? -9.876 3.142 12.074 1.00 94.06 93 SER A O 1
ATOM 759 N N . LEU A 1 94 ? -10.748 5.001 12.996 1.00 94.94 94 LEU A N 1
ATOM 760 C CA . LEU A 1 94 ? -10.573 5.886 11.852 1.00 94.94 94 LEU A CA 1
ATOM 761 C C . LEU A 1 94 ? -9.729 7.078 12.288 1.00 94.94 94 LEU A C 1
ATOM 763 O O . LEU A 1 94 ? -10.052 7.723 13.278 1.00 94.94 94 LEU A O 1
ATOM 767 N N . PHE A 1 95 ? -8.673 7.375 11.544 1.00 93.00 95 PHE A N 1
ATOM 768 C CA . PHE A 1 95 ? -7.766 8.483 11.829 1.00 93.00 95 PHE A CA 1
ATOM 769 C C . PHE A 1 95 ? -7.648 9.387 10.603 1.00 93.00 95 PHE A C 1
ATOM 771 O O 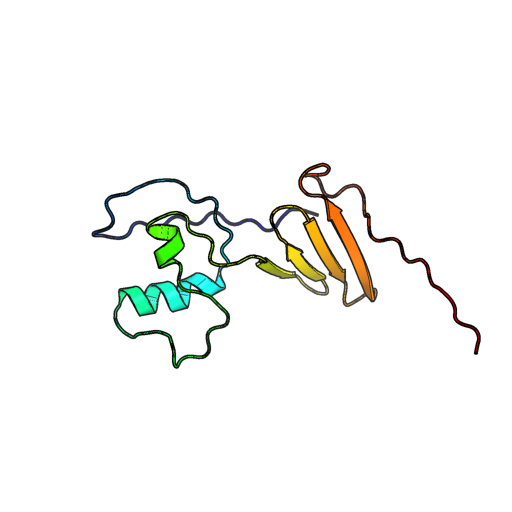. PHE A 1 95 ? -7.536 8.884 9.481 1.00 93.00 95 PHE A O 1
ATOM 778 N N . ASP A 1 96 ? -7.635 10.702 10.820 1.00 93.12 96 ASP A N 1
ATOM 779 C CA . ASP A 1 96 ? -7.312 11.711 9.805 1.00 93.12 96 ASP A CA 1
ATOM 780 C C . ASP A 1 96 ? -5.794 11.957 9.799 1.00 93.12 96 ASP A C 1
ATOM 782 O O . ASP A 1 96 ? -5.226 12.504 10.740 1.00 93.12 96 ASP A O 1
ATOM 786 N N . LEU A 1 97 ? -5.120 11.559 8.724 1.00 89.56 97 LEU A N 1
ATOM 787 C CA . LEU A 1 97 ? -3.670 11.665 8.561 1.00 89.56 97 LEU A CA 1
ATOM 788 C C . LEU A 1 97 ? -3.196 13.085 8.210 1.00 89.56 97 LEU A C 1
ATOM 790 O O . LEU A 1 97 ? -2.002 13.377 8.350 1.00 89.56 97 LEU A O 1
ATOM 794 N N . ASN A 1 98 ? -4.089 13.965 7.748 1.00 89.06 98 ASN A N 1
ATOM 795 C CA . ASN A 1 98 ? -3.752 15.357 7.448 1.00 89.06 98 ASN A CA 1
ATOM 796 C C . ASN A 1 98 ? -3.653 16.176 8.732 1.00 89.06 98 ASN A C 1
ATOM 798 O O . ASN A 1 98 ? -2.670 16.901 8.926 1.00 89.06 98 ASN A O 1
ATOM 802 N N . ASN A 1 99 ? -4.652 16.022 9.602 1.00 87.19 99 ASN A N 1
ATOM 803 C CA . ASN A 1 99 ? -4.781 16.798 10.833 1.00 87.19 99 ASN A CA 1
ATOM 804 C C . ASN A 1 99 ? -4.165 16.089 12.050 1.00 87.19 99 ASN A C 1
ATOM 806 O O . ASN A 1 99 ? -3.641 16.755 12.943 1.00 87.19 99 ASN A O 1
ATOM 810 N N . ASP A 1 100 ? -4.121 14.754 12.053 1.00 86.94 100 ASP A N 1
ATOM 811 C CA . ASP A 1 100 ? -3.579 13.942 13.143 1.00 86.94 100 ASP A CA 1
ATOM 812 C C . ASP A 1 100 ? -2.594 12.871 12.642 1.00 86.94 100 ASP A C 1
ATOM 814 O O . ASP A 1 100 ? -2.816 11.659 12.658 1.00 86.94 100 ASP A O 1
ATOM 818 N N . LYS A 1 101 ? -1.401 13.336 12.262 1.00 83.44 101 LYS A N 1
ATOM 819 C CA . LYS A 1 101 ? -0.289 12.476 11.814 1.00 83.44 101 LYS A CA 1
ATOM 820 C C . LYS A 1 101 ? 0.157 11.429 12.839 1.00 83.44 101 LYS A C 1
ATOM 822 O O . LYS A 1 101 ? 0.899 10.517 12.477 1.00 83.44 101 LYS A O 1
ATOM 827 N N . ASN A 1 102 ? -0.203 11.601 14.110 1.00 85.25 102 ASN A N 1
ATOM 828 C CA . ASN A 1 102 ? 0.207 10.708 15.188 1.00 85.25 102 ASN A CA 1
ATOM 829 C C . ASN A 1 102 ? -0.881 9.698 15.571 1.00 85.25 102 ASN A C 1
ATOM 831 O O . ASN A 1 102 ? -0.628 8.899 16.476 1.00 85.25 102 ASN A O 1
ATOM 835 N N . GLU A 1 103 ? -2.029 9.700 14.882 1.00 87.69 103 GLU A N 1
ATOM 836 C CA . GLU A 1 103 ? -3.121 8.740 15.087 1.00 87.69 103 GLU A CA 1
ATOM 837 C C . GLU A 1 103 ? -3.562 8.694 16.568 1.00 87.69 103 GLU A C 1
ATOM 839 O O . GLU A 1 103 ? -3.649 7.626 17.181 1.00 87.69 103 GLU A O 1
ATOM 844 N N . LYS A 1 104 ? -3.733 9.871 17.177 1.00 86.81 104 LYS A N 1
ATOM 845 C CA . LYS A 1 104 ? -4.141 10.073 18.572 1.00 86.81 104 LYS A CA 1
ATOM 846 C C . LYS A 1 104 ? -5.656 10.069 18.746 1.00 86.81 104 LYS A C 1
ATOM 848 O O . LYS A 1 104 ? -6.132 9.559 19.758 1.00 86.81 104 LYS A O 1
ATOM 853 N N . GLU A 1 105 ? -6.394 10.643 17.804 1.00 89.94 105 GLU A N 1
ATOM 854 C CA . GLU A 1 105 ? -7.844 10.797 17.884 1.00 89.94 105 GLU A CA 1
ATOM 855 C C . GLU A 1 105 ? -8.540 9.782 16.976 1.00 89.94 105 GLU A C 1
ATOM 857 O O . GLU A 1 105 ? -8.419 9.822 15.754 1.00 89.94 105 GLU A O 1
ATOM 862 N N . ASN A 1 106 ? -9.277 8.850 17.584 1.00 91.69 106 ASN A N 1
ATOM 863 C CA . ASN A 1 106 ? -10.115 7.924 16.836 1.00 91.69 106 ASN A CA 1
ATOM 864 C C . ASN A 1 106 ? -11.454 8.597 16.504 1.00 91.69 106 ASN A C 1
ATOM 866 O O . ASN A 1 106 ? -12.277 8.807 17.389 1.00 91.69 106 ASN A O 1
ATOM 870 N N . LEU A 1 107 ? -11.677 8.864 15.221 1.00 91.94 107 LEU A N 1
ATOM 871 C CA . LEU A 1 107 ? -12.889 9.474 14.670 1.00 91.94 107 LEU A CA 1
ATOM 872 C C . LEU A 1 107 ? -14.026 8.464 14.448 1.00 91.94 107 LEU A C 1
ATOM 874 O O . LEU A 1 107 ? -15.125 8.839 14.040 1.00 91.94 107 LEU A O 1
ATOM 878 N N . TYR A 1 108 ? -13.774 7.171 14.665 1.00 89.06 108 TYR A N 1
ATOM 879 C CA . TYR A 1 108 ? -14.789 6.139 14.501 1.00 89.06 108 TYR A CA 1
ATOM 880 C C . TYR A 1 108 ? -15.704 6.094 15.732 1.00 89.06 108 TYR A C 1
ATOM 882 O O . TYR A 1 108 ? -15.408 5.406 16.711 1.00 89.06 108 TYR A O 1
ATOM 890 N N . ASN A 1 109 ? -16.830 6.809 15.672 1.00 78.62 109 ASN A N 1
ATOM 891 C CA . ASN A 1 109 ? -17.880 6.727 16.685 1.00 78.62 109 ASN A CA 1
ATOM 892 C C . ASN A 1 109 ? -18.851 5.579 16.375 1.00 78.62 109 ASN A C 1
ATOM 894 O O . ASN A 1 109 ? -19.510 5.560 15.336 1.00 78.62 109 ASN A O 1
ATOM 898 N N . PHE A 1 110 ? -18.958 4.633 17.309 1.00 58.28 110 PHE A N 1
ATOM 899 C CA . PHE A 1 110 ? -20.056 3.669 17.366 1.00 58.28 110 PHE A CA 1
ATOM 900 C C . PHE A 1 110 ? -21.2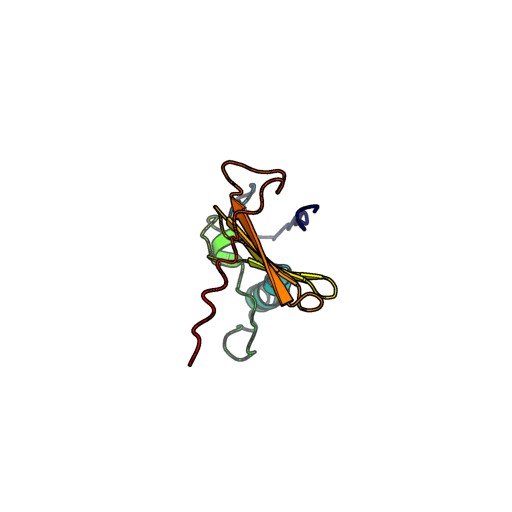73 4.378 17.979 1.00 58.28 110 PHE A C 1
ATOM 902 O O . PHE A 1 110 ? -21.399 4.443 19.197 1.00 58.28 110 PHE A O 1
ATOM 909 N N . GLU A 1 111 ? -22.176 4.913 17.158 1.00 52.59 111 GLU A N 1
ATOM 910 C CA . GLU A 1 111 ? -23.567 5.033 17.599 1.00 52.59 111 GLU A CA 1
ATOM 911 C C . GLU A 1 111 ? -24.232 3.688 17.327 1.00 52.59 111 GLU A C 1
ATOM 913 O O . GLU A 1 111 ? -24.647 3.377 16.209 1.00 52.59 111 GLU A O 1
ATOM 918 N N . GLU A 1 112 ? -24.264 2.849 18.356 1.00 46.75 112 GLU A N 1
ATOM 919 C CA . GLU A 1 112 ? -25.054 1.629 18.369 1.00 46.75 112 GLU A CA 1
ATOM 920 C C . GLU A 1 112 ? -26.532 2.046 18.337 1.00 46.75 112 GLU A C 1
ATOM 922 O O . GLU A 1 112 ? -27.172 2.253 19.366 1.00 46.75 112 GLU A O 1
ATOM 927 N N . LYS A 1 113 ? -27.088 2.243 17.136 1.00 43.38 113 LYS A N 1
ATOM 928 C CA . LYS A 1 113 ? -28.541 2.251 16.968 1.00 43.38 113 LYS A CA 1
ATOM 929 C C . LYS A 1 113 ? -29.014 0.832 17.248 1.00 43.38 113 LYS A C 1
ATOM 931 O O . LYS A 1 113 ? -29.092 0.011 16.338 1.00 43.38 113 LYS A O 1
ATOM 936 N N . ILE A 1 114 ? -29.293 0.552 18.518 1.00 43.06 114 ILE A N 1
ATOM 937 C CA . ILE A 1 114 ? -30.101 -0.589 18.929 1.00 43.06 114 ILE A CA 1
ATOM 938 C C . ILE A 1 114 ? -31.465 -0.373 18.268 1.00 43.06 114 ILE A C 1
ATOM 940 O O . ILE A 1 114 ? -32.284 0.415 18.734 1.00 43.06 114 ILE A O 1
ATOM 944 N N . SER A 1 115 ? -31.681 -0.999 17.113 1.00 42.53 115 SER A N 1
ATOM 945 C CA . SER A 1 115 ? -33.024 -1.187 16.586 1.00 42.53 115 SER A CA 1
ATOM 946 C C . SER A 1 115 ? -33.651 -2.310 17.402 1.00 42.53 115 SER A C 1
ATOM 948 O O . SER A 1 115 ? -33.426 -3.486 17.113 1.00 42.53 115 SER A O 1
ATOM 950 N N . GLU A 1 116 ? -34.374 -1.942 18.457 1.00 43.47 116 GLU A N 1
ATOM 951 C CA . GLU A 1 116 ? -35.363 -2.827 19.067 1.00 43.47 116 GLU A CA 1
ATOM 952 C C . GLU A 1 116 ? -36.378 -3.211 17.979 1.00 43.47 116 GLU A C 1
ATOM 954 O O . GLU A 1 116 ? -36.991 -2.341 17.353 1.00 43.47 116 GLU A O 1
ATOM 959 N N . ALA A 1 117 ? -36.490 -4.513 17.719 1.00 40.69 117 ALA A N 1
ATOM 960 C CA . ALA A 1 117 ? -37.516 -5.141 16.897 1.00 40.69 117 ALA A CA 1
ATOM 961 C C . ALA A 1 117 ? -38.133 -6.289 17.696 1.00 40.69 117 ALA A C 1
ATOM 963 O O . ALA A 1 117 ? -37.358 -6.989 18.392 1.00 40.69 117 ALA A O 1
#

Sequence (117 aa):
MKQIKCHWLSKIPGIEKRGKRKAWVQNIDIVPTLLDYLGFGIKNYGFDGKNLRPVIASDKSINDYVFSLQDTLRSTNNEQHKLIYDNGSKKFSLFDLNNDKNEKENLYNFEEKISEA

InterPro domains:
  IPR017850 Alkaline-phosphatase-like, core domain superfamily [G3DSA:3.40.720.10] (4-116)
  IPR017850 Alkaline-phosphatase-like, core domain superfamily [SSF53649] (12-110)
  IPR032506 N-sulphoglucosamine sulphohydrolase, C-terminal [PF16347] (11-111)
  IPR052701 Glycosaminoglycan & Ulvan Degrading Sulfatases [PTHR43751] (7-112)

Foldseek 3Di:
DDDPDDDDDDDDPPQPDDDDAPADADPQQVVQQVCVVVPVHDPPPPGPHHHCVCCSNPSDHPDQWDWDDDDQWIWIDGPFKIWIARNVVRDIFIDGCVVCVPSPDGPDDDPPPPPDD

Organism: NCBI:txid412755

pLDDT: mean 87.8, std 13.17, range [40.69, 96.94]

Radius of gyration: 18.25 Å; Cα contacts (8 Å, |Δi|>4): 149; chains: 1; bounding box: 57×31×40 Å

Secondary structure (DSSP, 8-state):
------------TT--------S---GGGHHHHHHHHTT--STTS--SS---HHHHHH-----S-EEEEETTEEEEE-SSEEEEEETTTTEEEEEETTT-TT--S------------

Mean predicted aligned error: 6.45 Å